Protein AF-A0A947FZJ8-F1 (afdb_monomer_lite)

pLDDT: mean 74.14, std 13.44, range [48.19, 92.12]

Radius of gyration: 22.68 Å; chains: 1; bounding box: 42×44×56 Å

Foldseek 3Di:
DWDWDDAPNAIEIEAADCDPDWDWDFDDDQRHIYIYDHPPDDPVNVNVVCNVCVVVSVVVNVVNNVLNVVFPDDDDPPPQLDQQDWDDDPRATAGEHEAADPDPWAWDDDPRHIYTYDHPPDHSVRSVVRD

Sequence (131 aa):
MESEITVGDVTVEVVRKKVKNLNLTVHPPHGHVRISAPRRVSMRAIRVFALSKLGWIEKHQARIREQALQAPAEPAPDCEYLDGETHPLWGKPYRLAVLERDRPPSVRLNGDHMHLQVRPRTSRDNRQAVV

Structure (mmCIF, N/CA/C/O backbone):
data_AF-A0A947FZJ8-F1
#
_entry.id   AF-A0A947FZJ8-F1
#
loop_
_atom_site.group_PDB
_atom_site.id
_atom_site.type_symbol
_atom_site.label_atom_id
_atom_site.label_alt_id
_atom_site.label_comp_id
_atom_site.label_asym_id
_atom_site.label_entity_id
_atom_site.label_seq_id
_atom_site.pdbx_PDB_ins_code
_atom_site.Cartn_x
_atom_site.Cartn_y
_atom_site.Cartn_z
_atom_site.occupancy
_atom_site.B_iso_or_equiv
_atom_site.auth_seq_id
_atom_site.auth_comp_id
_atom_site.auth_asym_id
_atom_site.auth_atom_id
_atom_site.pdbx_PDB_model_num
ATOM 1 N N . MET A 1 1 ? -20.459 -3.480 5.733 1.00 55.34 1 MET A N 1
ATOM 2 C CA . MET A 1 1 ? -20.524 -2.019 5.904 1.00 55.34 1 MET A CA 1
ATOM 3 C C . MET A 1 1 ? -19.111 -1.504 5.838 1.00 55.34 1 MET A C 1
ATOM 5 O O . MET A 1 1 ? -18.340 -1.708 6.776 1.00 55.34 1 MET A O 1
ATOM 9 N N . GLU A 1 2 ? -18.779 -0.977 4.674 1.00 69.19 2 GLU A N 1
ATOM 10 C CA . GLU A 1 2 ? -17.572 -0.198 4.439 1.00 69.19 2 GLU A CA 1
ATOM 11 C C . GLU A 1 2 ? -17.931 1.243 4.800 1.00 69.19 2 GLU A C 1
ATOM 13 O O . GLU A 1 2 ? -19.056 1.692 4.572 1.00 69.19 2 GLU A O 1
ATOM 18 N N . SER A 1 3 ? -17.044 1.917 5.515 1.00 84.31 3 SER A N 1
ATOM 19 C CA . SER A 1 3 ? -17.255 3.295 5.944 1.00 84.31 3 SER A CA 1
ATOM 20 C C . SER A 1 3 ? -15.996 4.063 5.634 1.00 84.31 3 SER A C 1
ATOM 22 O O . SER A 1 3 ? -14.917 3.642 6.030 1.00 84.31 3 SER A O 1
ATOM 24 N N . GLU A 1 4 ? -16.121 5.173 4.934 1.00 87.12 4 GLU A N 1
ATOM 25 C CA . GLU A 1 4 ? -14.975 5.994 4.582 1.00 87.12 4 GLU A CA 1
ATOM 26 C C . G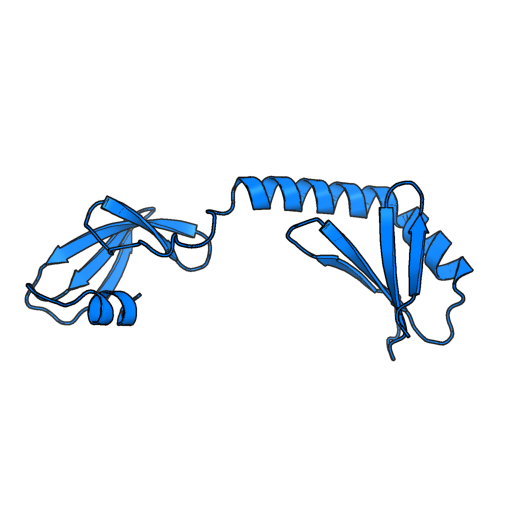LU A 1 4 ? -14.798 7.103 5.617 1.00 87.12 4 GLU A C 1
ATOM 28 O O . GLU A 1 4 ? -15.772 7.676 6.112 1.00 87.12 4 GLU A O 1
ATOM 33 N N . ILE A 1 5 ? -13.551 7.365 5.999 1.00 88.56 5 ILE A N 1
ATOM 34 C CA . ILE A 1 5 ? -13.207 8.479 6.877 1.00 88.56 5 ILE A CA 1
ATOM 35 C C . ILE A 1 5 ? -12.072 9.286 6.263 1.00 88.56 5 ILE A C 1
ATOM 37 O O . ILE A 1 5 ? -11.076 8.734 5.802 1.00 88.56 5 ILE A O 1
ATOM 41 N N . THR A 1 6 ? -12.193 10.607 6.326 1.00 85.50 6 THR A N 1
ATOM 42 C CA . THR A 1 6 ? -11.119 11.523 5.936 1.00 85.50 6 THR A CA 1
ATOM 43 C C . THR A 1 6 ? -10.349 11.964 7.180 1.00 85.50 6 THR A C 1
ATOM 45 O O . THR A 1 6 ? -10.930 12.406 8.189 1.00 85.50 6 THR A O 1
ATOM 48 N N . VAL A 1 7 ? -9.029 11.794 7.134 1.00 82.81 7 VAL A N 1
ATOM 49 C CA . VAL A 1 7 ? -8.099 12.124 8.217 1.00 82.81 7 VAL A CA 1
ATOM 50 C C . VAL A 1 7 ? -6.964 12.959 7.632 1.00 82.81 7 VAL A C 1
ATOM 52 O O . VAL A 1 7 ? -6.086 12.422 6.964 1.00 82.81 7 VAL A O 1
ATOM 55 N N . GLY A 1 8 ? -7.001 14.273 7.871 1.00 79.56 8 GLY A N 1
ATOM 56 C CA . GLY A 1 8 ? -6.140 15.216 7.149 1.00 79.56 8 GLY A CA 1
ATOM 57 C C . GLY A 1 8 ? -6.484 15.200 5.660 1.00 79.56 8 GLY A C 1
ATOM 58 O O . GLY A 1 8 ? -7.662 15.277 5.318 1.00 79.56 8 GLY A O 1
ATOM 59 N N . ASP A 1 9 ? -5.472 14.997 4.818 1.00 81.12 9 ASP A N 1
ATOM 60 C CA . ASP A 1 9 ? -5.606 14.886 3.358 1.00 81.12 9 ASP A CA 1
ATOM 61 C C . ASP A 1 9 ? -5.724 13.431 2.863 1.00 81.12 9 ASP A C 1
ATOM 63 O O . ASP A 1 9 ? -5.755 13.168 1.662 1.00 81.12 9 ASP A O 1
ATOM 67 N N . VAL A 1 10 ? -5.782 12.458 3.781 1.00 83.62 10 VAL A N 1
ATOM 68 C CA . VAL A 1 10 ? -5.862 11.033 3.443 1.00 83.62 10 VAL A CA 1
ATOM 69 C C . VAL A 1 10 ? -7.281 10.514 3.638 1.00 83.62 10 VAL A C 1
ATOM 71 O O . VAL A 1 10 ? -7.848 10.562 4.736 1.00 83.62 10 VAL A O 1
ATOM 74 N N . THR A 1 11 ? -7.820 9.924 2.577 1.00 88.25 11 THR A N 1
ATOM 75 C CA . THR A 1 11 ? -9.069 9.165 2.615 1.00 88.25 11 THR A CA 1
ATOM 76 C C . THR A 1 11 ? -8.791 7.710 2.985 1.00 88.25 11 THR A C 1
ATOM 78 O O . THR A 1 11 ? -7.948 7.047 2.376 1.00 88.25 11 THR A O 1
ATOM 81 N N . VAL A 1 12 ? -9.480 7.216 4.015 1.00 89.94 12 VAL A N 1
ATOM 82 C CA . VAL A 1 12 ? -9.271 5.883 4.582 1.00 89.94 12 VAL A CA 1
ATOM 83 C C . VAL A 1 12 ? -10.566 5.080 4.566 1.00 89.94 12 VAL A C 1
ATOM 85 O O . VAL A 1 12 ? -11.552 5.439 5.211 1.00 89.94 12 VAL A O 1
ATOM 88 N N . GLU A 1 13 ? -10.530 3.932 3.900 1.00 91.62 13 GLU A N 1
ATOM 89 C CA . GLU A 1 13 ? -11.626 2.970 3.880 1.00 91.62 13 GLU A CA 1
ATOM 90 C C . GLU A 1 13 ? -11.585 2.102 5.146 1.00 91.62 13 GLU A C 1
ATOM 92 O O . GLU A 1 13 ? -10.606 1.407 5.425 1.00 91.62 13 GLU A O 1
ATOM 97 N N . VAL A 1 14 ? -12.655 2.110 5.935 1.00 90.88 14 VAL A N 1
ATOM 98 C CA . VAL A 1 14 ? -12.773 1.332 7.169 1.00 90.88 14 VAL A CA 1
ATOM 99 C C . VAL A 1 14 ? -13.672 0.130 6.943 1.00 90.88 14 VAL A C 1
ATOM 101 O O . VAL A 1 14 ? -14.862 0.255 6.648 1.00 90.88 14 VAL A O 1
ATOM 104 N N . VAL A 1 15 ? -13.125 -1.058 7.193 1.00 91.56 15 VAL A N 1
ATOM 105 C CA . VAL A 1 15 ? -13.843 -2.321 7.035 1.00 91.56 15 VAL A CA 1
ATOM 106 C C . VAL A 1 15 ? -13.925 -3.061 8.349 1.00 91.56 15 VAL A C 1
ATOM 108 O O . VAL A 1 15 ? -12.925 -3.446 8.959 1.00 91.56 15 VAL A O 1
ATOM 111 N N . ARG A 1 16 ? -15.157 -3.303 8.794 1.00 89.88 16 ARG A N 1
ATOM 112 C CA . ARG A 1 16 ? -15.405 -4.025 10.041 1.00 89.88 16 ARG A CA 1
ATOM 113 C C . ARG A 1 16 ? -15.349 -5.533 9.816 1.00 89.88 16 ARG A C 1
ATOM 115 O O . ARG A 1 16 ? -16.276 -6.116 9.257 1.00 89.88 16 ARG A O 1
ATOM 122 N N . LYS A 1 17 ? -14.284 -6.173 10.303 1.00 89.94 17 LYS A N 1
ATOM 123 C CA . LYS A 1 17 ? -14.037 -7.623 10.186 1.00 89.94 17 LYS A CA 1
ATOM 124 C C . LYS A 1 17 ? -13.824 -8.258 11.562 1.00 89.94 17 LYS A C 1
ATOM 126 O O . LYS A 1 17 ? -13.600 -7.570 12.558 1.00 89.94 17 LYS A O 1
ATOM 131 N N . LYS A 1 18 ? -13.908 -9.590 11.640 1.00 87.31 18 LYS A N 1
ATOM 132 C CA . LYS A 1 18 ? -13.634 -10.355 12.871 1.00 87.31 18 LYS A CA 1
ATOM 133 C C . LYS A 1 18 ? -12.119 -10.491 13.080 1.00 87.31 18 LYS A C 1
ATOM 135 O O . LYS A 1 18 ? -11.558 -11.569 12.944 1.00 87.31 18 LYS A O 1
ATOM 140 N N . VAL A 1 19 ? -11.461 -9.373 13.377 1.00 87.62 19 VAL A N 1
ATOM 141 C CA . VAL A 1 19 ? -10.016 -9.288 13.642 1.00 87.62 19 VAL A CA 1
ATOM 142 C C . VAL A 1 19 ? -9.752 -8.951 15.109 1.00 87.62 19 VAL A C 1
ATOM 144 O O . VAL A 1 19 ? -10.604 -8.373 15.787 1.00 87.62 19 VAL A O 1
ATOM 147 N N . LYS A 1 20 ? -8.579 -9.341 15.625 1.00 86.94 20 LYS A N 1
ATOM 148 C CA . LYS A 1 20 ? -8.159 -8.987 16.992 1.00 86.94 20 LYS A CA 1
ATOM 149 C C . LYS A 1 20 ? -7.608 -7.558 17.067 1.00 86.94 20 LYS A C 1
ATOM 151 O O . LYS A 1 20 ? -7.925 -6.868 18.033 1.00 86.94 20 LYS A O 1
ATOM 156 N N . ASN A 1 21 ? -6.883 -7.122 16.033 1.00 88.12 21 ASN A N 1
ATOM 157 C CA . ASN A 1 21 ? -6.151 -5.854 15.975 1.00 88.12 21 ASN A CA 1
ATOM 158 C C . ASN A 1 21 ? -6.669 -4.944 14.853 1.00 88.12 21 ASN A C 1
ATOM 160 O O . ASN A 1 21 ? -7.338 -5.410 13.929 1.00 88.12 21 ASN A O 1
ATOM 164 N N . LEU A 1 22 ? -6.343 -3.653 14.944 1.00 88.94 22 LEU A N 1
ATOM 165 C CA . LEU A 1 22 ? -6.499 -2.703 13.844 1.00 88.94 22 LEU A CA 1
ATOM 166 C C . LEU A 1 22 ? -5.366 -2.928 12.843 1.00 88.94 22 LEU A C 1
ATOM 168 O O . LEU A 1 22 ? -4.201 -2.722 13.178 1.00 88.94 22 LEU A O 1
ATOM 172 N N . ASN A 1 23 ? -5.712 -3.344 11.630 1.00 90.00 23 ASN A N 1
ATOM 173 C CA . ASN A 1 23 ? -4.739 -3.531 10.558 1.00 90.00 23 ASN A CA 1
ATOM 174 C C . ASN A 1 23 ? -4.897 -2.406 9.549 1.00 90.00 23 ASN A C 1
ATOM 176 O O . ASN A 1 23 ? -6.022 -2.120 9.148 1.00 90.00 23 ASN A O 1
ATOM 180 N N . LEU A 1 24 ? -3.787 -1.808 9.132 1.00 89.69 24 LEU A N 1
ATOM 181 C CA . LEU A 1 24 ? -3.758 -0.745 8.139 1.00 89.69 24 LEU A CA 1
ATOM 182 C C . LEU A 1 24 ? -2.927 -1.204 6.941 1.00 89.69 24 LEU A C 1
ATOM 184 O O . LEU A 1 24 ? -1.841 -1.759 7.102 1.00 89.69 24 LEU A O 1
ATOM 188 N N . THR A 1 25 ? -3.463 -1.009 5.745 1.00 86.62 25 THR A N 1
ATOM 189 C CA . THR A 1 25 ? -2.861 -1.459 4.489 1.00 86.62 25 THR A CA 1
ATOM 190 C C . THR A 1 25 ? -2.981 -0.350 3.457 1.00 86.62 25 THR A C 1
ATOM 192 O O . THR A 1 25 ? -4.008 0.317 3.394 1.00 86.62 25 THR A O 1
ATOM 195 N N . VAL A 1 26 ? -1.930 -0.147 2.664 1.00 87.62 26 VAL A N 1
ATOM 196 C CA . VAL A 1 26 ? -1.922 0.802 1.546 1.00 87.62 26 VAL A CA 1
ATOM 197 C C . VAL A 1 26 ? -1.847 -0.009 0.264 1.00 87.62 26 VAL A C 1
ATOM 199 O O . VAL A 1 26 ? -0.894 -0.764 0.071 1.00 87.62 26 VAL A O 1
ATOM 202 N N . HIS A 1 27 ? -2.868 0.107 -0.574 1.00 78.81 27 HIS A N 1
ATOM 203 C CA . HIS A 1 27 ? -2.977 -0.639 -1.816 1.00 78.81 27 HIS A CA 1
ATOM 204 C C . HIS A 1 27 ? -2.397 0.174 -2.989 1.00 78.81 27 HIS A C 1
ATOM 206 O O . HIS A 1 27 ? -2.770 1.340 -3.164 1.00 78.81 27 HIS A O 1
ATOM 212 N N . PRO A 1 28 ? -1.501 -0.412 -3.808 1.00 72.62 28 PRO A N 1
ATOM 213 C CA . PRO A 1 28 ? -1.190 0.130 -5.130 1.00 72.62 28 PRO A CA 1
ATOM 214 C C . PRO A 1 28 ? -2.435 0.058 -6.038 1.00 72.62 28 PRO A C 1
ATOM 216 O O . PRO A 1 28 ? -3.327 -0.747 -5.756 1.00 72.62 28 PRO A O 1
ATOM 219 N N . PRO A 1 29 ? -2.531 0.867 -7.112 1.00 64.50 29 PRO A N 1
ATOM 220 C CA . PRO A 1 29 ? -1.525 1.792 -7.661 1.00 64.50 29 PRO A CA 1
ATOM 221 C C . PRO A 1 29 ? -1.598 3.233 -7.115 1.00 64.50 29 PRO A C 1
ATOM 223 O O . PRO A 1 29 ? -0.582 3.918 -7.067 1.00 64.50 29 PRO A O 1
ATOM 226 N N . HIS A 1 30 ? -2.763 3.692 -6.642 1.00 67.94 30 HIS A N 1
ATOM 227 C CA . HIS A 1 30 ? -2.963 5.083 -6.194 1.00 67.94 30 HIS A CA 1
ATOM 228 C C . HIS A 1 30 ? -2.665 5.325 -4.705 1.00 67.94 30 HIS A C 1
ATOM 230 O O . HIS A 1 30 ? -2.732 6.457 -4.233 1.00 67.94 30 HIS A O 1
ATOM 236 N N . GLY A 1 31 ? -2.322 4.279 -3.947 1.00 74.38 31 GLY A N 1
ATOM 237 C CA . GLY A 1 31 ? -2.022 4.403 -2.522 1.00 74.38 31 GLY A CA 1
ATOM 238 C C . GLY A 1 31 ? -3.269 4.474 -1.634 1.00 74.38 31 GLY A C 1
ATOM 239 O O . GLY A 1 31 ? -3.245 5.146 -0.601 1.00 74.38 31 GLY A O 1
ATOM 240 N N . HIS A 1 32 ? -4.351 3.789 -2.023 1.00 84.19 32 HIS A N 1
ATOM 241 C CA . HIS A 1 32 ? -5.592 3.727 -1.246 1.00 84.19 32 HIS A CA 1
ATOM 242 C C . HIS A 1 32 ? -5.346 3.094 0.122 1.00 84.19 32 HIS A C 1
ATOM 244 O O . HIS A 1 32 ? -4.775 2.005 0.220 1.00 84.19 32 HIS A O 1
ATOM 250 N N . VAL A 1 33 ? -5.792 3.759 1.185 1.00 89.62 33 VAL A N 1
ATOM 251 C CA . VAL A 1 33 ? -5.565 3.306 2.559 1.00 89.62 33 VAL A CA 1
ATOM 252 C C . VAL A 1 33 ? -6.796 2.587 3.076 1.00 89.62 33 VAL A C 1
ATOM 254 O O . VAL A 1 33 ? -7.899 3.127 3.061 1.00 89.62 33 VAL A O 1
ATOM 257 N N . ARG A 1 34 ? -6.595 1.381 3.602 1.00 91.31 34 ARG A N 1
ATOM 258 C CA . ARG A 1 34 ? -7.648 0.548 4.173 1.00 91.31 34 ARG A CA 1
ATOM 259 C C . ARG A 1 34 ? -7.328 0.184 5.612 1.00 91.31 34 ARG A C 1
ATOM 261 O O . ARG A 1 34 ? -6.240 -0.312 5.903 1.00 91.31 34 ARG A O 1
ATOM 268 N N . ILE A 1 35 ? -8.292 0.368 6.510 1.00 91.75 35 ILE A N 1
ATOM 269 C CA . ILE A 1 35 ? -8.226 -0.083 7.899 1.00 91.75 35 ILE A CA 1
ATOM 270 C C . ILE A 1 35 ? -9.236 -1.199 8.133 1.00 91.75 35 ILE A C 1
ATOM 272 O O . ILE A 1 35 ? -10.445 -1.007 8.039 1.00 91.75 35 ILE A O 1
ATOM 276 N N . SER A 1 36 ? -8.746 -2.367 8.536 1.00 92.12 36 SER A N 1
ATOM 277 C CA . SER A 1 36 ? -9.592 -3.427 9.079 1.00 92.12 36 SER A CA 1
ATOM 278 C C . SER A 1 36 ? -9.729 -3.262 10.588 1.00 92.12 36 SER A C 1
ATOM 280 O O . SER A 1 36 ? -8.734 -3.321 11.311 1.00 92.12 36 SER A O 1
ATOM 282 N N . ALA A 1 37 ? -10.961 -3.094 11.068 1.00 90.19 37 ALA A N 1
ATOM 283 C CA . ALA A 1 37 ? -11.255 -2.852 12.477 1.00 90.19 37 ALA A CA 1
ATOM 284 C C . ALA A 1 37 ? -12.175 -3.926 13.088 1.00 90.19 37 ALA A C 1
ATOM 286 O O . ALA A 1 37 ? -13.129 -4.369 12.437 1.00 90.19 37 ALA A O 1
ATOM 287 N N . PRO A 1 38 ? -11.956 -4.326 14.356 1.00 91.88 38 PRO A N 1
ATOM 288 C CA . PRO A 1 38 ? -12.917 -5.131 15.102 1.00 91.88 38 PRO A CA 1
ATOM 289 C C . PRO A 1 38 ? -14.237 -4.373 15.310 1.00 91.88 38 PRO A C 1
ATOM 291 O O . PRO A 1 38 ? -14.235 -3.171 15.564 1.00 91.88 38 PRO A O 1
ATOM 294 N N . ARG A 1 39 ? -15.378 -5.079 15.323 1.00 87.50 39 ARG A N 1
ATOM 295 C CA . ARG A 1 39 ? -16.714 -4.467 15.528 1.00 87.50 39 ARG A CA 1
ATOM 296 C C . ARG A 1 39 ? -16.871 -3.700 16.850 1.00 87.50 39 ARG A C 1
ATOM 298 O O . ARG A 1 39 ? -17.692 -2.794 16.917 1.00 87.50 39 ARG A O 1
ATOM 305 N N . ARG A 1 40 ? -16.086 -4.065 17.870 1.00 87.19 40 ARG A N 1
ATOM 306 C CA . ARG A 1 40 ? -16.063 -3.429 19.199 1.00 87.19 40 ARG A CA 1
ATOM 307 C C . ARG A 1 40 ? -15.361 -2.066 19.231 1.00 87.19 40 ARG A C 1
ATOM 309 O O . ARG A 1 40 ? -15.479 -1.355 20.218 1.00 87.19 40 ARG A O 1
ATOM 316 N N . VAL A 1 41 ? -14.591 -1.721 18.196 1.00 87.38 41 VAL A N 1
ATOM 317 C CA . VAL A 1 41 ? -13.814 -0.476 18.163 1.00 87.38 41 VAL A CA 1
ATOM 318 C C . VAL A 1 41 ? -14.676 0.652 17.597 1.00 87.38 41 VAL A C 1
ATOM 320 O O . VAL A 1 41 ? -15.305 0.509 16.545 1.00 87.38 41 VAL A O 1
ATOM 323 N N . SER A 1 42 ? -14.708 1.783 18.302 1.00 88.75 42 SER A N 1
ATOM 324 C CA . SER A 1 42 ? -15.461 2.967 17.886 1.00 88.75 42 SER A CA 1
ATOM 325 C C . SER A 1 42 ? -14.781 3.686 16.720 1.00 88.75 42 SER A C 1
ATOM 327 O O . SER A 1 42 ? -13.559 3.649 16.567 1.00 88.75 42 SER A O 1
ATOM 329 N N . MET A 1 43 ? -15.563 4.405 15.910 1.00 86.06 43 MET A N 1
ATOM 330 C CA . MET A 1 43 ? -15.011 5.159 14.778 1.00 86.06 43 MET A CA 1
ATOM 331 C C . MET A 1 43 ? -14.013 6.238 15.228 1.00 86.06 43 MET A C 1
ATOM 333 O O . MET A 1 43 ? -13.018 6.488 14.556 1.00 86.06 43 MET A O 1
ATOM 337 N N . ARG A 1 44 ? -14.220 6.822 16.416 1.00 88.12 44 ARG A N 1
ATOM 338 C CA . ARG A 1 44 ? -13.302 7.806 17.007 1.00 88.12 44 ARG A CA 1
ATOM 339 C C . ARG A 1 44 ? -11.923 7.205 17.292 1.00 88.12 44 ARG A C 1
ATOM 341 O O . ARG A 1 44 ? -10.921 7.833 16.972 1.00 88.12 44 ARG A O 1
ATOM 348 N N . ALA A 1 45 ? -11.867 5.984 17.829 1.00 88.88 45 ALA A N 1
ATOM 349 C CA . ALA A 1 45 ? -10.602 5.286 18.064 1.00 88.88 45 ALA A CA 1
ATOM 350 C C . ALA A 1 45 ? -9.890 4.931 16.749 1.00 88.88 45 ALA A C 1
ATOM 352 O O . ALA A 1 45 ? -8.673 5.065 16.656 1.00 88.88 45 ALA A O 1
ATOM 353 N N . ILE A 1 46 ? -10.647 4.550 15.713 1.00 89.00 46 ILE A N 1
ATOM 354 C CA . ILE A 1 46 ? -10.102 4.305 14.368 1.00 89.00 46 ILE A CA 1
ATOM 355 C C . ILE A 1 46 ? -9.493 5.591 13.797 1.00 89.00 46 ILE A C 1
ATOM 357 O O . ILE A 1 46 ? -8.392 5.553 13.255 1.00 89.00 46 ILE A O 1
ATOM 361 N N . ARG A 1 47 ? -10.158 6.737 13.984 1.00 89.50 47 ARG A N 1
ATOM 362 C CA . ARG A 1 47 ? -9.658 8.043 13.535 1.00 89.50 47 ARG A CA 1
ATOM 363 C C . ARG A 1 47 ? -8.353 8.439 14.224 1.00 89.50 47 ARG A C 1
ATOM 365 O O . ARG A 1 47 ? -7.419 8.854 13.551 1.00 89.50 47 ARG A O 1
ATOM 372 N N . VAL A 1 48 ? -8.270 8.271 15.546 1.00 90.44 48 VAL A N 1
ATOM 373 C CA . VAL A 1 48 ? -7.040 8.536 16.317 1.00 90.44 48 VAL A CA 1
ATOM 374 C C . VAL A 1 48 ? -5.908 7.608 15.874 1.00 90.44 48 VAL A C 1
ATOM 376 O O . VAL A 1 48 ? -4.778 8.053 15.688 1.00 90.44 48 VAL A O 1
ATOM 379 N N . PHE A 1 49 ? -6.212 6.329 15.643 1.00 90.00 49 PHE A N 1
ATOM 380 C CA . PHE A 1 49 ? -5.239 5.371 15.130 1.00 90.00 49 PHE A CA 1
ATOM 381 C C . PHE A 1 49 ? -4.720 5.772 13.743 1.00 90.00 49 PHE A C 1
ATOM 383 O O . PHE A 1 49 ? -3.508 5.810 13.543 1.00 90.00 49 PHE A O 1
ATOM 390 N N . ALA A 1 50 ? -5.611 6.132 12.815 1.00 88.94 50 ALA A N 1
ATOM 391 C CA . ALA A 1 50 ? -5.235 6.620 11.490 1.00 88.94 50 ALA A CA 1
ATOM 392 C C . ALA A 1 50 ? -4.348 7.874 11.577 1.00 88.94 50 ALA A C 1
ATOM 394 O O . ALA A 1 50 ? -3.296 7.916 10.945 1.00 88.94 50 ALA A O 1
ATOM 395 N N . LEU A 1 51 ? -4.708 8.836 12.437 1.00 89.19 51 LEU A N 1
ATOM 396 C CA . LEU A 1 51 ? -3.932 10.058 12.669 1.00 89.19 51 LEU A CA 1
ATOM 397 C C . LEU A 1 51 ? -2.509 9.73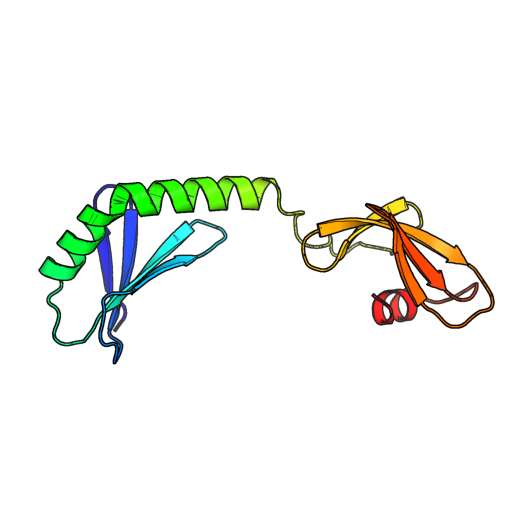9 13.158 1.00 89.19 51 LEU A C 1
ATOM 399 O O . LEU A 1 51 ? -1.535 10.263 12.628 1.00 89.19 51 LEU A O 1
ATOM 403 N N . SER A 1 52 ? -2.373 8.805 14.107 1.00 89.75 52 SER A N 1
ATOM 404 C CA . SER A 1 52 ? -1.067 8.363 14.624 1.00 89.75 52 SER A CA 1
ATOM 405 C C . SER A 1 52 ? -0.187 7.659 13.581 1.00 89.75 52 SER A C 1
ATOM 407 O O . SER A 1 52 ? 1.012 7.482 13.793 1.00 89.75 52 SER A O 1
ATOM 409 N N . LYS A 1 53 ? -0.779 7.224 12.461 1.00 89.31 53 LYS A N 1
ATOM 410 C CA . LYS A 1 53 ? -0.106 6.513 11.370 1.00 89.31 53 LYS A CA 1
ATOM 411 C C . LYS A 1 53 ? 0.035 7.350 10.098 1.00 89.31 53 LYS A C 1
ATOM 413 O O . LYS A 1 53 ? 0.552 6.812 9.124 1.00 89.31 53 LYS A O 1
ATOM 418 N N . LEU A 1 54 ? -0.325 8.638 10.108 1.00 86.44 54 LEU A N 1
ATOM 419 C CA . LEU A 1 54 ? -0.219 9.517 8.935 1.00 86.44 54 LEU A CA 1
ATOM 420 C C . LEU A 1 54 ? 1.181 9.512 8.310 1.00 86.44 54 LEU A C 1
ATOM 422 O O . LEU A 1 54 ? 1.315 9.160 7.144 1.00 86.44 54 LEU A O 1
ATOM 426 N N . GLY A 1 55 ? 2.238 9.738 9.096 1.00 86.50 55 GLY A N 1
ATOM 427 C CA . GLY A 1 55 ? 3.605 9.715 8.554 1.00 86.50 55 GLY A CA 1
ATOM 428 C C . GLY A 1 55 ? 4.025 8.352 7.979 1.00 86.50 55 GLY A C 1
ATOM 429 O O . GLY A 1 55 ? 4.821 8.274 7.044 1.00 86.50 55 GLY A O 1
ATOM 430 N N . TRP A 1 56 ? 3.468 7.247 8.491 1.00 90.06 56 TRP A N 1
ATOM 431 C CA . TRP A 1 56 ? 3.705 5.914 7.924 1.00 90.06 56 TRP A CA 1
ATOM 432 C C . TRP A 1 56 ? 2.961 5.724 6.596 1.00 90.06 56 TRP A C 1
ATOM 434 O O . TRP A 1 56 ? 3.527 5.137 5.670 1.00 90.06 56 TRP A O 1
ATOM 444 N N . ILE A 1 57 ? 1.725 6.234 6.503 1.00 86.81 57 ILE A N 1
ATOM 445 C CA . ILE A 1 57 ? 0.899 6.212 5.290 1.00 86.81 57 ILE A CA 1
ATOM 446 C C . ILE A 1 57 ? 1.593 6.998 4.180 1.00 86.81 57 ILE A C 1
ATOM 448 O O . ILE A 1 57 ? 1.808 6.449 3.104 1.00 86.81 57 ILE A O 1
ATOM 452 N N . GLU A 1 58 ? 1.995 8.239 4.452 1.00 85.81 58 GLU A N 1
ATOM 453 C CA . GLU A 1 58 ? 2.650 9.118 3.477 1.00 85.81 58 GLU A CA 1
ATOM 454 C C . GLU A 1 58 ? 3.930 8.487 2.928 1.00 85.81 58 GLU A C 1
ATOM 456 O O . GLU A 1 58 ? 4.137 8.444 1.714 1.00 85.81 58 GLU A O 1
ATOM 461 N N . LYS A 1 59 ? 4.755 7.901 3.806 1.00 86.50 59 LYS A N 1
ATOM 462 C CA . LYS A 1 59 ? 5.972 7.188 3.399 1.00 86.50 59 LYS A CA 1
ATOM 463 C C . LYS A 1 59 ? 5.665 5.984 2.502 1.00 86.50 59 LYS A C 1
ATOM 465 O O . LYS A 1 59 ? 6.380 5.746 1.530 1.00 86.50 59 LYS A O 1
ATOM 470 N N . HIS A 1 60 ? 4.612 5.223 2.805 1.00 86.56 60 HIS A N 1
ATOM 471 C CA . HIS A 1 60 ? 4.203 4.084 1.977 1.00 86.56 60 HIS A CA 1
ATOM 472 C C . HIS A 1 60 ? 3.610 4.522 0.640 1.00 86.56 60 HIS A C 1
ATOM 474 O O . HIS A 1 60 ? 3.920 3.904 -0.373 1.00 86.56 60 HIS A O 1
ATOM 480 N N . GLN A 1 61 ? 2.817 5.593 0.613 1.00 85.38 61 GLN A N 1
ATOM 481 C CA . GLN A 1 61 ? 2.295 6.173 -0.622 1.00 85.38 61 GLN A CA 1
ATOM 482 C C . GLN A 1 61 ? 3.420 6.716 -1.504 1.00 85.38 61 GLN A C 1
ATOM 484 O O . GLN A 1 61 ? 3.419 6.461 -2.703 1.00 85.38 61 GLN A O 1
ATOM 489 N N . ALA A 1 62 ? 4.409 7.405 -0.927 1.00 83.88 62 ALA A N 1
ATOM 490 C CA . ALA A 1 62 ? 5.584 7.869 -1.658 1.00 83.88 62 ALA A CA 1
ATOM 491 C C . ALA A 1 62 ? 6.358 6.697 -2.276 1.00 83.88 62 ALA A C 1
ATOM 493 O O . ALA A 1 62 ? 6.635 6.718 -3.471 1.00 83.88 62 ALA A O 1
ATOM 494 N N . ARG A 1 63 ? 6.603 5.632 -1.500 1.00 82.12 63 ARG A N 1
ATOM 495 C CA . ARG A 1 63 ? 7.257 4.416 -2.000 1.00 82.12 63 ARG A CA 1
ATOM 496 C C . ARG A 1 63 ? 6.449 3.724 -3.098 1.00 82.12 63 ARG A C 1
ATOM 498 O O . ARG A 1 63 ? 7.029 3.257 -4.064 1.00 82.12 63 ARG A O 1
ATOM 505 N N . ILE A 1 64 ? 5.124 3.645 -2.960 1.00 78.81 64 ILE A N 1
ATOM 506 C CA . ILE A 1 64 ? 4.251 3.060 -3.989 1.00 78.81 64 ILE A CA 1
ATOM 507 C C . ILE A 1 64 ? 4.273 3.912 -5.259 1.00 78.81 64 ILE A C 1
ATOM 509 O O . ILE A 1 64 ? 4.328 3.342 -6.338 1.00 78.81 64 ILE A O 1
ATOM 513 N N . ARG A 1 65 ? 4.284 5.248 -5.159 1.00 74.88 65 ARG A N 1
ATOM 514 C CA . ARG A 1 65 ? 4.421 6.139 -6.324 1.00 74.88 65 ARG A CA 1
ATOM 515 C C . ARG A 1 65 ? 5.768 5.969 -7.020 1.00 74.88 65 ARG A C 1
ATOM 517 O O . ARG A 1 65 ? 5.812 5.899 -8.240 1.00 74.88 65 ARG A O 1
ATOM 524 N N . GLU A 1 66 ? 6.847 5.856 -6.254 1.00 73.50 66 GLU A N 1
ATOM 525 C CA . GLU A 1 66 ? 8.186 5.595 -6.789 1.00 73.50 66 GLU A CA 1
ATOM 526 C C . GLU A 1 66 ? 8.268 4.212 -7.454 1.00 73.50 66 GLU A C 1
ATOM 528 O O . GLU A 1 66 ? 8.780 4.083 -8.561 1.00 73.50 66 GLU A O 1
ATOM 533 N N . GLN A 1 67 ? 7.676 3.186 -6.835 1.00 66.12 67 GLN A N 1
ATOM 534 C CA . GLN A 1 67 ? 7.571 1.852 -7.424 1.00 66.12 67 GLN A CA 1
ATOM 535 C C . GLN A 1 67 ? 6.647 1.809 -8.638 1.00 66.12 67 GLN A C 1
ATOM 537 O O . GLN A 1 67 ? 6.937 1.063 -9.554 1.00 66.12 67 GLN A O 1
ATOM 542 N N . ALA A 1 68 ? 5.565 2.585 -8.683 1.00 63.25 68 ALA A N 1
ATOM 543 C CA . ALA A 1 68 ? 4.696 2.679 -9.854 1.00 63.25 68 ALA A CA 1
ATOM 544 C C . ALA A 1 68 ? 5.389 3.402 -11.018 1.00 63.25 68 ALA A C 1
ATOM 546 O O . ALA A 1 68 ? 5.121 3.088 -12.170 1.00 63.25 68 ALA A O 1
ATOM 547 N N . LEU A 1 69 ? 6.303 4.333 -10.721 1.00 59.47 69 LEU A N 1
ATOM 548 C CA . LEU A 1 69 ? 7.147 4.981 -11.724 1.00 59.47 69 LEU A CA 1
ATOM 549 C C . LEU A 1 69 ? 8.251 4.043 -12.249 1.00 59.47 69 LEU A C 1
ATOM 551 O O . LEU A 1 69 ? 8.665 4.170 -13.396 1.00 59.47 69 LEU A O 1
ATOM 555 N N . GLN A 1 70 ? 8.734 3.117 -11.413 1.00 53.25 70 GLN A N 1
ATOM 556 C CA . GLN A 1 70 ? 9.780 2.143 -11.763 1.00 53.25 70 GLN A CA 1
ATOM 557 C C . GLN A 1 70 ? 9.242 0.784 -12.232 1.00 53.25 70 GLN A C 1
ATOM 559 O O . GLN A 1 70 ? 9.990 -0.007 -12.807 1.00 53.25 70 GLN A O 1
ATOM 564 N N . ALA A 1 71 ? 7.971 0.482 -11.976 1.00 49.38 71 ALA A N 1
ATOM 565 C CA . ALA A 1 71 ? 7.311 -0.693 -12.509 1.00 49.38 71 ALA A CA 1
ATOM 566 C C . ALA A 1 71 ? 7.162 -0.481 -14.017 1.00 49.38 71 ALA A C 1
ATOM 568 O O . ALA A 1 71 ? 6.620 0.550 -14.427 1.00 49.38 71 ALA A O 1
ATOM 569 N N . PRO A 1 72 ? 7.619 -1.427 -14.854 1.00 49.44 72 PRO A N 1
ATOM 570 C CA . PRO A 1 72 ? 7.235 -1.415 -16.250 1.00 49.44 72 PRO A CA 1
ATOM 571 C C . PRO A 1 72 ? 5.710 -1.382 -16.281 1.00 49.44 72 PRO A C 1
ATOM 573 O O . PRO A 1 72 ? 5.062 -2.199 -15.617 1.00 49.44 72 PRO A O 1
ATOM 576 N N . ALA A 1 73 ? 5.153 -0.415 -17.013 1.00 51.22 73 ALA A N 1
ATOM 577 C CA . ALA A 1 73 ? 3.768 -0.478 -17.440 1.00 51.22 73 ALA A CA 1
ATOM 578 C C . ALA A 1 73 ? 3.500 -1.896 -17.960 1.00 51.22 73 ALA A C 1
ATOM 580 O O . ALA A 1 73 ? 4.406 -2.537 -18.504 1.00 51.22 73 ALA A O 1
ATOM 581 N N . GLU A 1 74 ? 2.291 -2.391 -17.710 1.00 49.34 74 GLU A N 1
ATOM 582 C CA . GLU A 1 74 ? 1.822 -3.694 -18.173 1.00 49.34 74 GLU A CA 1
ATOM 583 C C . GLU A 1 74 ? 2.368 -4.032 -19.568 1.00 49.34 74 GLU A C 1
ATOM 585 O O . GLU A 1 74 ? 2.507 -3.114 -20.385 1.00 49.34 74 GLU A O 1
ATOM 590 N N . PRO A 1 75 ? 2.704 -5.309 -19.852 1.00 48.19 75 PRO A N 1
ATOM 591 C CA . PRO A 1 75 ? 3.164 -5.689 -21.180 1.00 48.19 75 PRO A CA 1
ATOM 592 C C . PRO A 1 75 ? 2.179 -5.116 -22.191 1.00 48.19 75 PRO A C 1
ATOM 594 O O . PRO A 1 75 ? 0.979 -5.391 -22.119 1.00 48.19 75 PRO A O 1
ATOM 597 N N . ALA A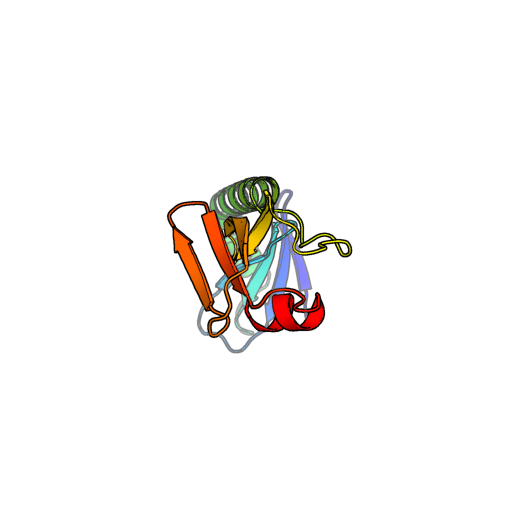 1 76 ? 2.684 -4.245 -23.067 1.00 50.03 76 ALA A N 1
ATOM 598 C CA . ALA A 1 76 ? 1.864 -3.652 -24.099 1.00 50.03 76 ALA A CA 1
ATOM 599 C C . ALA A 1 76 ? 1.152 -4.800 -24.841 1.00 50.03 76 ALA A C 1
ATOM 601 O O . ALA A 1 76 ? 1.782 -5.833 -25.101 1.00 50.03 76 ALA A O 1
ATOM 602 N N . PRO A 1 77 ? -0.142 -4.661 -25.173 1.00 49.75 77 PRO A N 1
ATOM 603 C CA . PRO A 1 77 ? -0.903 -5.704 -25.866 1.00 49.75 77 PRO A CA 1
ATOM 604 C C . PRO A 1 77 ? -0.280 -6.128 -27.214 1.00 49.75 77 PRO A C 1
ATOM 606 O O . PRO A 1 77 ? -0.634 -7.181 -27.743 1.00 49.75 77 PRO A O 1
ATOM 609 N N . ASP A 1 78 ? 0.712 -5.372 -27.694 1.00 52.03 78 ASP A N 1
ATOM 610 C CA . ASP A 1 78 ? 1.449 -5.561 -28.942 1.00 52.03 78 ASP A CA 1
ATOM 611 C C . ASP A 1 78 ? 2.860 -6.166 -28.756 1.00 52.03 78 ASP A C 1
ATOM 613 O O . ASP A 1 78 ? 3.709 -6.029 -29.631 1.00 52.03 78 ASP A O 1
ATOM 617 N N . CYS A 1 79 ? 3.167 -6.827 -27.630 1.00 51.97 79 CYS A N 1
ATOM 618 C CA . CYS A 1 79 ? 4.433 -7.564 -27.502 1.00 51.97 79 CYS A CA 1
ATOM 619 C C . CYS A 1 79 ? 4.482 -8.744 -28.498 1.00 51.97 79 CYS A C 1
ATOM 621 O O . CYS A 1 79 ? 3.722 -9.720 -28.383 1.00 51.97 79 CYS A O 1
ATOM 623 N N . GLU A 1 80 ? 5.393 -8.663 -29.472 1.00 55.81 80 GLU A N 1
ATOM 624 C CA . GLU A 1 80 ? 5.590 -9.665 -30.526 1.00 55.81 80 GLU A CA 1
ATOM 625 C C . GLU A 1 80 ? 6.621 -10.750 -30.142 1.00 55.81 80 GLU A C 1
ATOM 627 O O . GLU A 1 80 ? 6.723 -11.764 -30.838 1.00 55.81 80 GLU A O 1
ATOM 632 N N . TYR A 1 81 ? 7.307 -10.615 -28.994 1.00 58.47 81 TYR A N 1
ATOM 633 C CA . TYR A 1 81 ? 8.380 -11.513 -28.533 1.00 58.47 81 TYR A CA 1
ATOM 634 C C . TYR A 1 81 ? 9.514 -11.607 -29.564 1.00 58.47 81 TYR A C 1
ATOM 636 O O . TYR A 1 81 ? 9.981 -12.700 -29.929 1.00 58.47 81 TYR A O 1
ATOM 644 N N . LEU A 1 82 ? 9.917 -10.441 -30.070 1.00 58.84 82 LEU A N 1
ATOM 645 C CA . LEU A 1 82 ? 11.023 -10.282 -31.008 1.00 58.84 82 LEU A CA 1
ATOM 646 C C . LEU A 1 82 ? 12.364 -10.154 -30.274 1.00 58.84 82 LEU A C 1
ATOM 648 O O . LEU A 1 82 ? 12.444 -9.790 -29.100 1.00 58.84 82 LEU A O 1
ATOM 652 N N . ASP A 1 83 ? 13.441 -10.483 -30.985 1.00 54.56 83 ASP A N 1
ATOM 653 C CA . ASP A 1 83 ? 14.801 -10.353 -30.466 1.00 54.56 83 ASP A CA 1
ATOM 654 C C . ASP A 1 83 ? 15.109 -8.886 -30.122 1.00 54.56 83 ASP A C 1
ATOM 656 O O . ASP A 1 83 ? 14.952 -7.989 -30.951 1.00 54.56 83 ASP A O 1
ATOM 660 N N . GLY A 1 84 ? 15.523 -8.638 -28.880 1.00 57.81 84 GLY A N 1
ATOM 661 C CA . GLY A 1 84 ? 15.841 -7.311 -28.362 1.00 57.81 84 GLY A CA 1
ATOM 662 C C . GLY A 1 84 ? 14.713 -6.606 -27.604 1.00 57.81 84 GLY A C 1
ATOM 663 O O . GLY A 1 84 ? 14.989 -5.551 -27.027 1.00 57.81 84 GLY A O 1
ATOM 664 N N . GLU A 1 85 ? 13.501 -7.168 -27.553 1.00 63.78 85 GLU A N 1
ATOM 665 C CA . GLU A 1 85 ? 12.376 -6.613 -26.786 1.00 63.78 85 GLU A CA 1
ATOM 666 C C . GLU A 1 85 ? 12.572 -6.774 -25.272 1.00 63.78 85 GLU A C 1
ATOM 668 O O . GLU A 1 85 ? 13.155 -7.746 -24.799 1.00 63.78 85 GLU A O 1
ATOM 673 N N . THR A 1 86 ? 12.079 -5.826 -24.476 1.00 61.91 86 THR A N 1
ATOM 674 C CA . THR A 1 86 ? 12.135 -5.917 -23.010 1.00 61.91 86 THR A CA 1
ATOM 675 C C . THR A 1 86 ? 10.839 -6.521 -22.487 1.00 61.91 86 THR A C 1
ATOM 677 O O . THR A 1 86 ? 9.780 -5.913 -22.617 1.00 61.91 86 THR A O 1
ATOM 680 N N . HIS A 1 87 ? 10.924 -7.685 -21.846 1.00 65.38 87 HIS A N 1
ATOM 681 C CA . HIS A 1 87 ? 9.776 -8.387 -21.280 1.00 65.38 87 HIS A CA 1
ATOM 682 C C . HIS A 1 87 ? 9.833 -8.411 -19.750 1.00 65.38 87 HIS A C 1
ATOM 684 O O . HIS A 1 87 ? 10.876 -8.739 -19.175 1.00 65.38 87 HIS A O 1
ATOM 690 N N . PRO A 1 88 ? 8.721 -8.103 -19.060 1.00 61.06 88 PRO A N 1
ATOM 691 C CA . PRO A 1 88 ? 8.640 -8.272 -17.620 1.00 61.06 88 PRO A CA 1
ATOM 692 C C . PRO A 1 88 ? 8.491 -9.761 -17.270 1.00 61.06 88 PRO A C 1
ATOM 694 O O . PRO A 1 88 ? 7.455 -10.362 -17.540 1.00 61.06 88 PRO A O 1
ATOM 697 N N . LEU A 1 89 ? 9.496 -10.350 -16.614 1.00 59.56 89 LEU A N 1
ATOM 698 C CA . LEU A 1 89 ? 9.401 -11.681 -16.003 1.00 59.56 89 LEU A CA 1
ATOM 699 C C . LEU A 1 89 ? 9.478 -11.535 -14.480 1.00 59.56 89 LEU A C 1
ATOM 701 O O . LEU A 1 89 ? 10.389 -10.899 -13.950 1.00 59.56 89 LEU A O 1
ATOM 705 N N . TRP A 1 90 ? 8.489 -12.080 -13.767 1.00 60.03 90 TRP A N 1
ATOM 706 C CA . TRP A 1 90 ? 8.376 -11.997 -12.299 1.00 60.03 90 TRP A CA 1
ATOM 707 C C . TRP A 1 90 ? 8.525 -10.573 -11.722 1.00 60.03 90 TRP A C 1
ATOM 709 O O . TRP A 1 90 ? 9.046 -10.384 -10.622 1.00 60.03 90 TRP A O 1
ATOM 719 N N . GLY A 1 91 ? 8.064 -9.560 -12.464 1.00 55.97 91 GLY A N 1
ATOM 720 C CA . GLY A 1 91 ? 8.092 -8.156 -12.042 1.00 55.97 91 GLY A CA 1
ATOM 721 C C . GLY A 1 91 ? 9.416 -7.421 -12.280 1.00 55.97 91 GLY A C 1
ATOM 722 O O . GLY A 1 91 ? 9.561 -6.298 -11.804 1.00 55.97 91 GLY A O 1
ATOM 723 N N . LYS A 1 92 ? 10.373 -8.013 -13.009 1.00 58.16 92 LYS A N 1
ATOM 724 C CA . LYS A 1 92 ? 11.606 -7.341 -13.450 1.00 58.16 92 LYS A CA 1
ATOM 725 C C . LYS A 1 92 ? 11.681 -7.290 -14.981 1.00 58.16 92 LYS A C 1
ATOM 727 O O . LYS A 1 92 ? 11.351 -8.291 -15.616 1.00 58.16 92 LYS A O 1
ATOM 732 N N . PRO A 1 93 ? 12.097 -6.159 -15.581 1.00 64.62 93 PRO A N 1
ATOM 733 C CA . PRO A 1 93 ? 12.313 -6.080 -17.020 1.00 64.62 93 PRO A CA 1
ATOM 734 C C . PRO A 1 93 ? 13.571 -6.866 -17.405 1.00 64.62 93 PRO A C 1
ATOM 736 O O . PRO A 1 93 ? 14.646 -6.609 -16.869 1.00 64.62 93 PRO A O 1
ATOM 739 N N . TYR A 1 94 ? 13.441 -7.796 -18.347 1.00 68.94 94 TYR A N 1
ATOM 740 C CA . TYR A 1 94 ? 14.563 -8.511 -18.949 1.00 68.94 94 TYR A CA 1
ATOM 741 C C . TYR A 1 94 ? 14.567 -8.299 -20.456 1.00 68.94 94 TYR A C 1
ATOM 743 O O . TYR A 1 94 ? 13.523 -8.375 -21.102 1.00 68.94 94 TYR A O 1
ATOM 751 N N . ARG A 1 95 ? 15.743 -8.081 -21.040 1.00 71.00 95 ARG A N 1
ATOM 752 C CA . ARG A 1 95 ? 15.891 -7.979 -22.492 1.00 71.00 95 ARG A CA 1
ATOM 753 C C . ARG A 1 95 ? 15.878 -9.373 -23.110 1.00 71.00 95 ARG A C 1
ATOM 755 O O . ARG A 1 95 ? 16.753 -10.187 -22.817 1.00 71.00 95 ARG A O 1
ATOM 762 N N . LEU A 1 96 ? 14.880 -9.662 -23.930 1.00 71.50 96 LEU A N 1
ATOM 763 C CA . LEU A 1 96 ? 14.720 -10.928 -24.622 1.0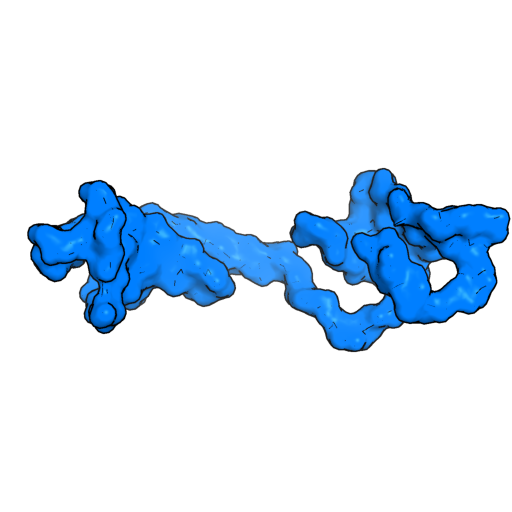0 71.50 96 LEU A CA 1
ATOM 764 C C . LEU A 1 96 ? 15.775 -11.066 -25.716 1.00 71.50 96 LEU A C 1
ATOM 766 O O . LEU A 1 96 ? 15.908 -10.203 -26.577 1.00 71.50 96 LEU A O 1
ATOM 770 N N . ALA A 1 97 ? 16.504 -12.173 -25.683 1.00 70.94 97 ALA A N 1
ATOM 771 C CA . ALA A 1 97 ? 17.326 -12.643 -26.785 1.00 70.94 97 ALA A CA 1
ATOM 772 C C . ALA A 1 97 ? 16.760 -13.987 -27.248 1.00 70.94 97 ALA A C 1
ATOM 774 O O . ALA A 1 97 ? 16.713 -14.951 -26.473 1.00 70.94 97 ALA A O 1
ATOM 775 N N . VAL A 1 98 ? 16.299 -14.056 -28.493 1.00 68.25 98 VAL A N 1
ATOM 776 C CA . VAL A 1 98 ? 15.713 -15.266 -29.069 1.00 68.25 98 VAL A CA 1
ATOM 777 C C . VAL A 1 98 ? 16.824 -16.072 -29.731 1.00 68.25 98 VAL A C 1
ATOM 779 O O . VAL A 1 98 ? 17.362 -15.713 -30.773 1.00 68.25 98 VAL A O 1
ATOM 782 N N . LEU A 1 99 ? 17.173 -17.202 -29.120 1.00 70.81 99 LEU A N 1
ATOM 783 C CA . LEU A 1 99 ? 18.162 -18.134 -29.648 1.00 70.81 99 LEU A CA 1
ATOM 784 C C . LEU A 1 99 ? 17.450 -19.248 -30.412 1.00 70.81 99 LEU A C 1
ATOM 786 O O . LEU A 1 99 ? 17.000 -20.237 -29.827 1.00 70.81 99 LEU A O 1
ATOM 790 N N . GLU A 1 100 ? 17.376 -19.108 -31.732 1.00 70.62 100 GLU A N 1
ATOM 791 C CA . GLU A 1 100 ? 16.834 -20.157 -32.592 1.00 70.62 100 GLU A CA 1
ATOM 792 C C . GLU A 1 100 ? 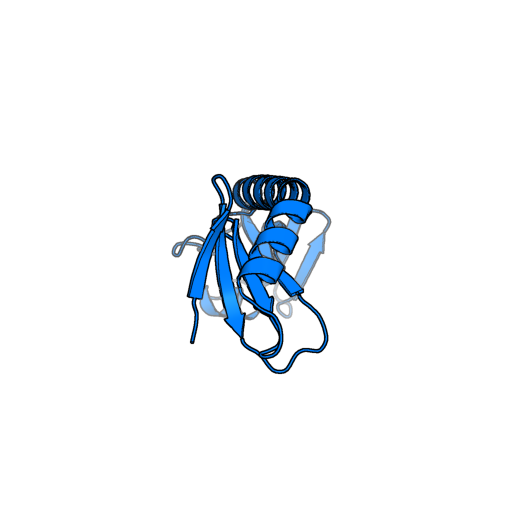17.797 -21.354 -32.641 1.00 70.62 100 GLU A C 1
ATOM 794 O O . GLU A 1 100 ? 18.886 -21.291 -33.214 1.00 70.62 100 GLU A O 1
ATOM 799 N N . ARG A 1 101 ? 17.419 -22.466 -32.001 1.00 71.88 101 ARG A N 1
ATOM 800 C CA . ARG A 1 101 ? 18.175 -23.727 -32.017 1.00 71.88 101 ARG A CA 1
ATOM 801 C C . ARG A 1 101 ? 17.222 -24.901 -32.135 1.00 71.88 101 ARG A C 1
ATOM 803 O O . ARG A 1 101 ? 16.179 -24.919 -31.491 1.00 71.88 101 ARG A O 1
ATOM 810 N N . ASP A 1 102 ? 17.609 -25.923 -32.895 1.00 67.62 102 ASP A N 1
ATOM 811 C CA . ASP A 1 102 ? 16.851 -27.175 -33.001 1.00 67.62 102 ASP A CA 1
ATOM 812 C C . ASP A 1 102 ? 17.018 -28.040 -31.735 1.00 67.62 102 ASP A C 1
ATOM 814 O O . ASP A 1 102 ? 17.677 -29.078 -31.704 1.00 67.62 102 ASP A O 1
ATOM 818 N N . ARG A 1 103 ? 16.508 -27.523 -30.616 1.00 68.75 103 ARG A N 1
ATOM 819 C CA . ARG A 1 103 ? 16.543 -28.113 -29.275 1.00 68.75 103 ARG A CA 1
ATOM 820 C C . ARG A 1 103 ? 15.209 -27.847 -28.570 1.00 68.75 103 ARG A C 1
ATOM 822 O O . ARG A 1 103 ? 14.424 -27.028 -29.050 1.00 68.75 103 ARG A O 1
ATOM 829 N N . PRO A 1 104 ? 14.910 -28.547 -27.459 1.00 69.81 104 PRO A N 1
ATOM 830 C CA . PRO A 1 104 ? 13.718 -28.263 -26.671 1.00 69.81 104 PRO A CA 1
ATOM 831 C C . PRO A 1 104 ? 13.666 -26.785 -26.260 1.00 69.81 104 PRO A C 1
ATOM 833 O O . PRO A 1 104 ? 14.724 -26.205 -25.968 1.00 69.81 104 PRO A O 1
ATOM 836 N N . PRO A 1 105 ? 12.470 -26.176 -26.252 1.00 72.19 105 PRO A N 1
ATOM 837 C CA . PRO A 1 105 ? 12.321 -24.795 -25.841 1.00 72.19 105 PRO A CA 1
ATOM 838 C C . PRO A 1 105 ? 12.751 -24.630 -24.381 1.00 72.19 105 PRO A C 1
ATOM 840 O O . PRO A 1 105 ? 12.441 -25.469 -23.534 1.00 72.19 105 PRO A O 1
ATOM 843 N N . SER A 1 106 ? 13.508 -23.576 -24.085 1.00 71.25 106 SER A N 1
ATOM 844 C CA . SER A 1 106 ? 13.971 -23.300 -22.723 1.00 71.25 106 SER A CA 1
ATOM 845 C C . SER A 1 106 ? 14.220 -21.816 -22.512 1.00 71.25 106 SER A C 1
ATOM 847 O O . SER A 1 106 ? 14.877 -21.192 -23.346 1.00 71.25 106 SER A O 1
ATOM 849 N N . VAL A 1 107 ? 13.803 -21.286 -21.365 1.00 71.56 107 VAL A N 1
ATOM 850 C CA . VAL A 1 107 ? 14.167 -19.937 -20.916 1.00 71.56 107 VAL A CA 1
ATOM 851 C C . VAL A 1 107 ? 15.378 -20.026 -19.997 1.00 71.56 107 VAL A C 1
ATOM 853 O O . VAL A 1 107 ? 15.399 -20.817 -19.052 1.00 71.56 107 VAL A O 1
ATOM 856 N N . ARG A 1 108 ? 16.403 -19.214 -20.261 1.00 73.38 108 ARG A N 1
ATOM 857 C CA . ARG A 1 108 ? 17.511 -18.989 -19.327 1.00 73.38 108 ARG A CA 1
ATOM 858 C C . ARG A 1 108 ? 17.643 -17.509 -19.028 1.00 73.38 108 ARG A C 1
ATOM 860 O O . ARG A 1 108 ? 17.677 -16.695 -19.940 1.00 73.38 108 ARG A O 1
ATOM 867 N N . LEU A 1 109 ? 17.776 -17.177 -17.752 1.00 69.69 109 LEU A N 1
ATOM 868 C CA . LEU A 1 109 ? 18.074 -15.821 -17.308 1.00 69.69 109 LEU A CA 1
ATOM 869 C C . LEU A 1 109 ? 19.587 -15.672 -17.154 1.00 69.69 109 LEU A C 1
ATOM 871 O O . LEU A 1 109 ? 20.215 -16.466 -16.450 1.00 69.69 109 LEU A O 1
ATOM 875 N N . ASN A 1 110 ? 20.168 -14.677 -17.819 1.00 70.25 110 ASN A N 1
ATOM 876 C CA . ASN A 1 110 ? 21.573 -14.316 -17.684 1.00 70.25 110 ASN A CA 1
ATOM 877 C C . ASN A 1 110 ? 21.692 -12.820 -17.363 1.00 70.25 110 ASN A C 1
ATOM 879 O O . ASN A 1 110 ? 21.647 -11.975 -18.258 1.00 70.25 110 ASN A O 1
ATOM 883 N N . GLY A 1 111 ? 21.801 -12.494 -16.072 1.00 73.19 111 GLY A N 1
ATOM 884 C CA . GLY A 1 111 ? 21.747 -11.108 -15.603 1.00 73.19 111 GLY A CA 1
ATOM 885 C C . GLY A 1 111 ? 20.425 -10.455 -16.005 1.00 73.19 111 GLY A C 1
ATOM 886 O O . GLY A 1 111 ? 19.368 -10.997 -15.695 1.00 73.19 111 GLY A O 1
ATOM 887 N N . ASP A 1 112 ? 20.501 -9.346 -16.741 1.00 66.25 112 ASP A N 1
ATOM 888 C CA . ASP A 1 112 ? 19.342 -8.596 -17.250 1.00 66.25 112 ASP A CA 1
ATOM 889 C C . ASP A 1 112 ? 18.825 -9.099 -18.614 1.00 66.25 112 ASP A C 1
ATOM 891 O O . ASP A 1 112 ? 17.921 -8.501 -19.199 1.00 66.25 112 ASP A O 1
ATOM 895 N N . HIS A 1 113 ? 19.371 -10.205 -19.137 1.00 64.81 113 HIS A N 1
ATOM 896 C CA . HIS A 1 113 ? 18.941 -10.799 -20.405 1.00 64.81 113 HIS A CA 1
ATOM 897 C C . HIS A 1 113 ? 18.133 -12.084 -20.184 1.00 64.81 113 HIS A C 1
ATOM 899 O O . HIS A 1 113 ? 18.537 -12.984 -19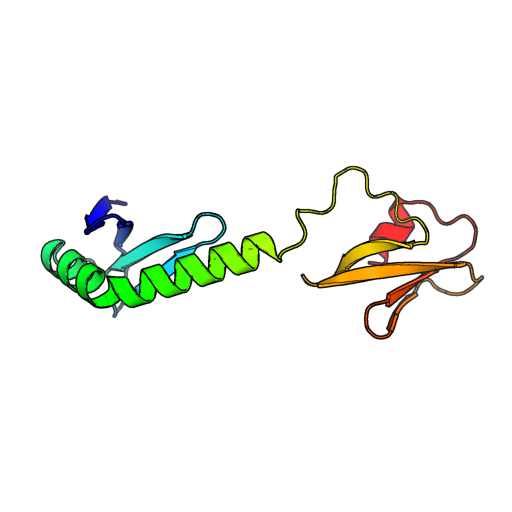.443 1.00 64.81 113 HIS A O 1
ATOM 905 N N . MET A 1 114 ? 16.999 -12.188 -20.873 1.00 70.81 114 MET A N 1
ATOM 906 C CA . MET A 1 114 ? 16.171 -13.386 -20.956 1.00 70.81 114 MET A CA 1
ATOM 907 C C . MET A 1 114 ? 16.468 -14.098 -22.272 1.00 70.81 114 MET A C 1
ATOM 909 O O . MET A 1 114 ? 16.059 -13.657 -23.337 1.00 70.81 114 MET A O 1
ATOM 913 N N . HIS A 1 115 ? 17.195 -15.207 -22.219 1.00 75.69 115 HIS A N 1
ATOM 914 C CA . HIS A 1 115 ? 17.495 -16.015 -23.393 1.00 75.69 115 HIS A CA 1
ATOM 915 C C . HIS A 1 115 ? 16.376 -17.033 -23.610 1.00 75.69 115 HIS A C 1
ATOM 917 O O . HIS A 1 115 ? 16.294 -18.039 -22.899 1.00 75.69 115 HIS A O 1
ATOM 923 N N . LEU A 1 116 ? 15.527 -16.779 -24.601 1.00 72.25 116 LEU A N 1
ATOM 924 C CA . LEU A 1 116 ? 14.496 -17.706 -25.041 1.00 72.25 116 LEU A CA 1
ATOM 925 C C . LEU A 1 116 ? 15.076 -18.591 -26.142 1.00 72.25 116 LEU A C 1
ATOM 927 O O . LEU A 1 116 ? 15.246 -18.166 -27.281 1.00 72.25 116 LEU A O 1
ATOM 931 N N . GLN A 1 117 ? 15.393 -19.836 -25.800 1.00 74.50 117 GLN A N 1
ATOM 932 C CA . GLN A 1 117 ? 15.752 -20.841 -26.791 1.00 74.50 117 GLN A CA 1
ATOM 933 C C . GLN A 1 117 ? 14.472 -21.449 -27.357 1.00 74.50 117 GLN A C 1
ATOM 935 O O . GLN A 1 117 ? 13.694 -22.030 -26.603 1.00 74.50 117 GLN A O 1
ATOM 940 N N . VAL A 1 118 ? 14.273 -21.363 -28.668 1.00 74.31 118 VAL A N 1
ATOM 941 C CA . VAL A 1 118 ? 13.125 -21.957 -29.371 1.00 74.31 118 VAL A CA 1
ATOM 942 C C . VAL A 1 118 ? 13.575 -22.588 -30.679 1.00 74.31 118 VAL A C 1
ATOM 944 O O . VAL A 1 118 ? 14.621 -22.239 -31.225 1.00 74.31 118 VAL A O 1
ATOM 947 N N . ARG A 1 119 ? 12.780 -23.526 -31.201 1.00 70.31 119 ARG A N 1
ATOM 948 C CA . ARG A 1 119 ? 13.028 -24.087 -32.531 1.00 70.31 119 ARG A CA 1
ATOM 949 C C . ARG A 1 119 ? 12.814 -23.016 -33.605 1.00 70.31 119 ARG A C 1
ATOM 951 O O . ARG A 1 119 ? 11.921 -22.174 -33.439 1.00 70.31 119 ARG A O 1
ATOM 958 N N . PRO A 1 120 ? 13.567 -23.056 -34.716 1.00 62.97 120 PRO A N 1
ATOM 959 C CA . PRO A 1 120 ? 13.303 -22.170 -35.844 1.00 62.97 120 PRO A CA 1
ATOM 960 C C . PRO A 1 120 ? 11.845 -22.332 -36.308 1.00 62.97 120 PRO A C 1
ATOM 962 O O . PRO A 1 120 ? 11.331 -23.450 -36.367 1.00 62.97 120 PRO A O 1
ATOM 965 N N . ARG A 1 121 ? 11.177 -21.214 -36.628 1.00 59.97 121 ARG A N 1
ATOM 966 C CA . ARG A 1 121 ? 9.747 -21.129 -37.025 1.00 59.97 121 ARG A CA 1
ATOM 967 C C . ARG A 1 121 ? 8.706 -21.369 -35.913 1.00 59.97 121 ARG A C 1
ATOM 969 O O . ARG A 1 121 ? 7.537 -21.594 -36.216 1.00 59.97 121 ARG A O 1
ATOM 976 N N . THR A 1 122 ? 9.087 -21.297 -34.636 1.00 59.81 122 THR A N 1
ATOM 977 C CA . THR A 1 122 ? 8.122 -21.376 -33.518 1.00 59.81 122 THR A CA 1
ATOM 978 C C . THR A 1 122 ? 7.203 -20.147 -33.503 1.00 59.81 122 THR A C 1
ATOM 980 O O . THR A 1 122 ? 7.695 -19.017 -33.470 1.00 59.81 122 THR A O 1
ATOM 983 N N . SER A 1 123 ? 5.883 -20.370 -33.522 1.00 59.59 123 SER A N 1
ATOM 984 C CA . SER A 1 123 ? 4.840 -19.330 -33.513 1.00 59.59 123 SER A CA 1
ATOM 985 C C . SER A 1 123 ? 4.812 -18.520 -32.210 1.00 59.59 123 SER A C 1
ATOM 987 O O . SER A 1 123 ? 5.225 -19.017 -31.163 1.00 59.59 123 SER A O 1
ATOM 989 N N . ARG A 1 124 ? 4.280 -17.287 -32.263 1.00 60.56 124 ARG A N 1
ATOM 990 C CA . ARG A 1 124 ? 4.117 -16.380 -31.103 1.00 60.56 124 ARG A CA 1
ATOM 991 C C . ARG A 1 124 ? 3.494 -17.076 -29.890 1.00 60.56 124 ARG A C 1
ATOM 993 O O . ARG A 1 124 ? 4.020 -16.968 -28.791 1.00 60.56 124 ARG A O 1
ATOM 1000 N N . ASP A 1 125 ? 2.425 -17.834 -30.115 1.00 56.75 125 ASP A N 1
ATOM 1001 C CA . ASP A 1 125 ? 1.680 -18.539 -29.064 1.00 56.75 125 ASP A CA 1
ATOM 1002 C C . ASP A 1 125 ? 2.560 -19.556 -28.312 1.00 56.75 125 ASP A C 1
ATOM 1004 O O . ASP A 1 125 ? 2.593 -19.600 -27.085 1.00 56.75 125 ASP A O 1
ATOM 1008 N N . ASN A 1 126 ? 3.403 -20.284 -29.051 1.00 60.09 126 ASN A N 1
ATOM 1009 C CA . ASN A 1 126 ? 4.360 -21.226 -28.475 1.00 60.09 126 ASN A CA 1
ATOM 1010 C C . ASN A 1 126 ? 5.559 -20.535 -27.806 1.00 60.09 126 ASN A C 1
ATOM 1012 O O . ASN A 1 126 ? 6.158 -21.112 -26.905 1.00 60.09 126 ASN A O 1
ATOM 1016 N N . ARG A 1 127 ? 5.931 -19.320 -28.233 1.00 61.25 127 ARG A N 1
ATOM 1017 C CA . ARG A 1 127 ? 6.962 -18.514 -27.553 1.00 61.25 127 ARG A CA 1
ATOM 1018 C C . ARG A 1 127 ? 6.442 -18.001 -26.210 1.00 61.25 127 ARG A C 1
ATOM 1020 O O . ARG A 1 127 ? 7.171 -18.066 -25.227 1.00 61.25 127 ARG A O 1
ATOM 1027 N N . GLN A 1 128 ? 5.180 -17.573 -26.163 1.00 57.28 128 GLN A N 1
ATOM 1028 C CA . GLN A 1 128 ? 4.502 -17.153 -24.937 1.00 57.28 128 GLN A CA 1
ATOM 1029 C C . GLN A 1 128 ? 4.290 -18.319 -23.962 1.00 57.28 128 GLN A C 1
ATOM 1031 O O . GLN A 1 128 ? 4.493 -18.140 -22.773 1.00 57.28 128 GLN A O 1
ATOM 1036 N N . ALA A 1 129 ? 3.950 -19.522 -24.436 1.00 59.50 129 ALA A N 1
ATOM 1037 C CA . ALA A 1 129 ? 3.743 -20.688 -23.565 1.00 59.50 129 ALA A CA 1
ATOM 1038 C C . ALA A 1 129 ? 5.004 -21.147 -22.797 1.00 59.50 129 ALA A C 1
ATOM 1040 O O . ALA A 1 129 ? 4.915 -21.972 -21.889 1.00 59.50 129 ALA A O 1
ATOM 1041 N N . VAL A 1 130 ? 6.181 -20.659 -23.194 1.00 60.81 130 VAL A N 1
ATOM 1042 C CA . VAL A 1 130 ? 7.484 -21.034 -22.630 1.00 60.81 130 VAL A CA 1
ATOM 1043 C C . VAL A 1 130 ? 7.962 -20.038 -21.561 1.00 60.81 130 VAL A C 1
ATOM 1045 O O . VAL A 1 130 ? 8.831 -20.398 -20.766 1.00 60.81 130 VAL A O 1
ATOM 1048 N N . VAL A 1 131 ? 7.405 -18.819 -21.534 1.00 54.62 131 VAL A N 1
ATOM 1049 C CA . VAL A 1 131 ? 7.750 -17.710 -20.619 1.00 54.62 131 VAL A CA 1
ATOM 1050 C C . VAL A 1 131 ? 6.724 -17.620 -19.494 1.00 54.62 131 VAL A C 1
ATOM 1052 O O . VAL A 1 131 ? 7.160 -17.559 -18.323 1.00 54.62 131 VAL A O 1
#

Secondary structure (DSSP, 8-state):
-EEEEEETTEEEEEEE-S-SS-EEEEETTTTEEEEEE-TTS-HHHHHHHHHHTHHHHHHHHHHHHHHHHHS--S--TT----TT-EEEETTEEEEEEEEE-SS--EEEEETTEEEEEE-TT--HHHHHTT-